Protein AF-A0A2T2W7T0-F1 (afdb_monomer)

So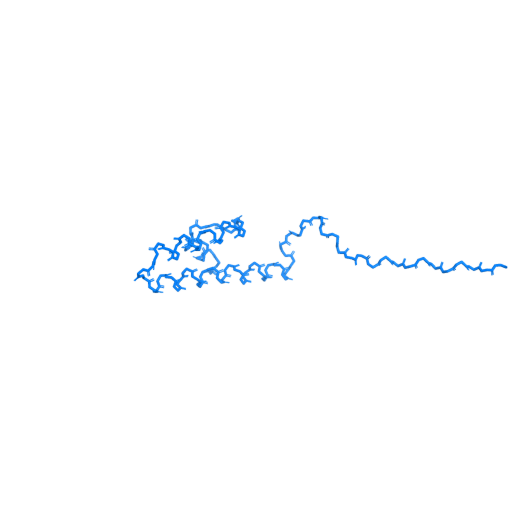lvent-accessible surface area (backbone atoms only — not comparable to full-atom values): 5177 Å² total; per-residue (Å²): 144,62,65,68,59,28,29,51,74,55,74,48,52,95,84,55,49,73,65,59,52,50,54,34,44,54,53,47,40,62,73,28,69,92,34,68,70,55,32,52,50,48,52,51,25,54,51,50,52,52,52,49,53,52,49,35,47,75,72,64,69,51,82,73,66,86,82,66,73,70,86,69,80,73,78,77,79,80,79,83,81,83,127

Mean predicted aligned error: 11.0 Å

Foldseek 3Di:
DPLQVLQVLLVHDLPDDPVSLVVSLVVQCVVCVVPVVSNVSSVVSSVVSVVVVVVCVVVVNPDDPPPPPDPPVPPDPDDDDDD

Nearest PDB structures (foldseek):
  4j7z-assembly3_C  TM=5.241E-01  e=1.809E-01  Thermus thermophilus HB8
  8bqs-assembly1_A2  TM=6.631E-01  e=1.445E+00  Tetrahymena thermophila SB210
  8gym-assembly1_j1  TM=5.402E-01  e=7.981E-01  Tetrahymena thermophila SB210
  8j9j-assembly1_E6  TM=6.633E-01  e=2.776E+00  Euglena gracilis

pLDDT: mean 82.25, std 15.9, range [45.06, 97.31]

Secondary structure (DSSP, 8-state):
--HHHHHHHTT--TT--HHHHHHHHHHHHHHTTT-HHHHHHHHHHHHHHHHHHHHHHHTT-S---TT-------PPPPPP---

Radius of gyration: 21.47 Å; Cα contacts (8 Å, |Δi|>4): 46; chains: 1; bounding box: 29×27×76 Å

Sequence (83 aa):
MSDQNSYELLGLTEASTFEEIQEARDRLVDQYAEEPKQQAAVEAAYDAILMERLRLRQEGKIKVPDRIRFAENVPEPPP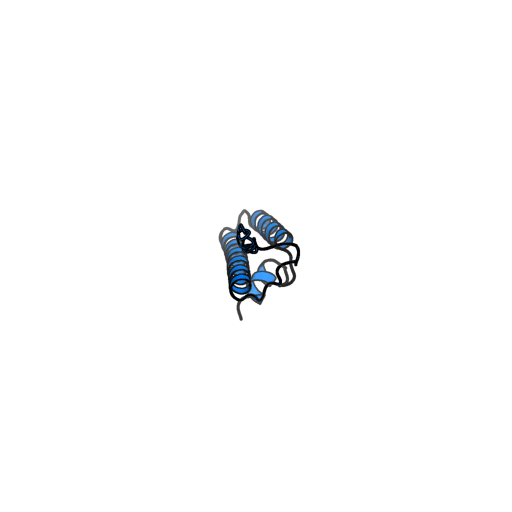PTKT

Structure (mmCIF, N/CA/C/O backbone):
data_AF-A0A2T2W7T0-F1
#
_entry.id   AF-A0A2T2W7T0-F1
#
loop_
_atom_site.group_PDB
_atom_site.id
_atom_site.type_symbol
_atom_site.label_atom_id
_atom_site.label_alt_id
_atom_site.label_comp_id
_atom_site.label_asym_id
_atom_site.label_entity_id
_atom_site.label_seq_id
_atom_site.pdbx_PDB_ins_code
_atom_site.Cartn_x
_atom_site.Cartn_y
_atom_site.Cartn_z
_atom_site.occupancy
_atom_site.B_iso_or_equiv
_atom_site.auth_seq_id
_atom_site.auth_comp_id
_atom_site.auth_asym_id
_atom_site.auth_atom_id
_atom_site.pdbx_PDB_model_num
ATOM 1 N N . MET A 1 1 ? 17.628 -0.969 5.405 1.00 45.06 1 MET A N 1
ATOM 2 C CA . MET A 1 1 ? 16.922 -2.026 6.162 1.00 45.06 1 MET A CA 1
ATOM 3 C C . MET A 1 1 ? 15.465 -1.612 6.364 1.00 45.06 1 MET A C 1
ATOM 5 O O . MET A 1 1 ? 14.994 -1.589 7.493 1.00 45.06 1 MET A O 1
ATOM 9 N N . SER A 1 2 ? 14.760 -1.234 5.296 1.00 52.88 2 SER A N 1
ATOM 10 C CA . SER A 1 2 ? 13.446 -0.583 5.448 1.00 52.88 2 SER A CA 1
ATOM 11 C C . SER A 1 2 ? 12.398 -1.087 4.456 1.00 52.88 2 SER A C 1
ATOM 13 O O . SER A 1 2 ? 11.209 -0.963 4.728 1.00 52.88 2 SER A O 1
ATOM 15 N N . ASP A 1 3 ? 12.831 -1.715 3.364 1.00 55.31 3 ASP A N 1
ATOM 16 C CA . ASP A 1 3 ? 11.942 -2.159 2.288 1.00 55.31 3 ASP A CA 1
ATOM 17 C C . ASP A 1 3 ? 11.240 -3.467 2.674 1.00 55.31 3 ASP A C 1
ATOM 19 O O . ASP A 1 3 ? 10.012 -3.538 2.701 1.00 55.31 3 ASP A O 1
ATOM 23 N N . GLN A 1 4 ? 12.020 -4.443 3.155 1.00 61.00 4 GLN A N 1
ATOM 24 C CA . GLN A 1 4 ? 11.527 -5.720 3.681 1.00 61.00 4 GLN A CA 1
ATOM 25 C C . GLN A 1 4 ? 10.416 -5.536 4.730 1.00 61.00 4 GLN A C 1
ATOM 27 O O . GLN A 1 4 ? 9.401 -6.220 4.681 1.00 61.00 4 GLN A O 1
ATOM 32 N N . ASN A 1 5 ? 10.569 -4.554 5.625 1.00 84.88 5 ASN A N 1
ATOM 33 C CA . ASN A 1 5 ? 9.615 -4.306 6.706 1.00 84.88 5 ASN A CA 1
ATOM 34 C C . ASN A 1 5 ? 8.241 -3.867 6.165 1.00 84.88 5 ASN A C 1
ATOM 36 O O . ASN A 1 5 ? 7.213 -4.249 6.706 1.00 84.88 5 ASN A O 1
ATOM 40 N N . SER A 1 6 ? 8.205 -3.117 5.059 1.00 91.50 6 SER A N 1
ATOM 41 C CA . SER A 1 6 ? 6.946 -2.630 4.478 1.00 91.50 6 SER A CA 1
ATOM 42 C C . SER A 1 6 ? 6.179 -3.746 3.765 1.00 91.50 6 SER A C 1
ATOM 44 O O . SER A 1 6 ? 4.971 -3.875 3.951 1.00 91.50 6 SER A O 1
ATOM 46 N N . TYR A 1 7 ? 6.873 -4.596 2.998 1.00 92.31 7 TYR A N 1
ATOM 47 C CA . TYR A 1 7 ? 6.243 -5.770 2.384 1.00 92.31 7 TYR A CA 1
ATOM 48 C C . TYR A 1 7 ? 5.784 -6.774 3.445 1.00 92.31 7 TYR A C 1
ATOM 50 O O . TYR A 1 7 ? 4.653 -7.245 3.381 1.00 92.31 7 TYR A O 1
ATOM 58 N N . GLU A 1 8 ? 6.611 -7.050 4.454 1.00 92.12 8 GLU A N 1
ATOM 59 C CA . GLU A 1 8 ? 6.263 -7.961 5.549 1.00 92.12 8 GLU A CA 1
ATOM 60 C C . GLU A 1 8 ? 5.056 -7.467 6.356 1.00 92.12 8 GLU A C 1
ATOM 62 O O . GLU A 1 8 ? 4.184 -8.273 6.682 1.00 92.12 8 GLU A O 1
ATOM 67 N N . LEU A 1 9 ? 4.942 -6.156 6.605 1.00 91.38 9 LEU A N 1
ATOM 68 C CA . LEU A 1 9 ? 3.774 -5.552 7.261 1.00 91.38 9 LEU A CA 1
ATOM 69 C C . LEU A 1 9 ? 2.468 -5.787 6.492 1.00 91.38 9 LEU A C 1
ATOM 71 O O . LEU A 1 9 ? 1.416 -5.926 7.112 1.00 91.38 9 LEU A O 1
ATOM 75 N N . LEU A 1 10 ? 2.529 -5.863 5.160 1.00 93.25 10 LEU A N 1
ATOM 76 C CA . LEU A 1 10 ? 1.374 -6.191 4.319 1.00 93.25 10 LEU A CA 1
ATOM 77 C C . LEU A 1 10 ? 1.211 -7.704 4.073 1.00 93.25 10 LEU A C 1
ATOM 79 O O . LEU A 1 10 ? 0.247 -8.122 3.427 1.00 93.25 10 LEU A O 1
ATOM 83 N N . GLY A 1 11 ? 2.128 -8.537 4.576 1.00 93.12 11 GLY A N 1
ATOM 84 C CA . GLY A 1 11 ? 2.161 -9.977 4.305 1.00 93.12 11 GLY A CA 1
ATOM 85 C C . GLY A 1 11 ? 2.546 -10.311 2.860 1.00 93.12 11 GLY A C 1
ATOM 86 O O . GLY A 1 11 ? 2.052 -11.285 2.294 1.00 93.12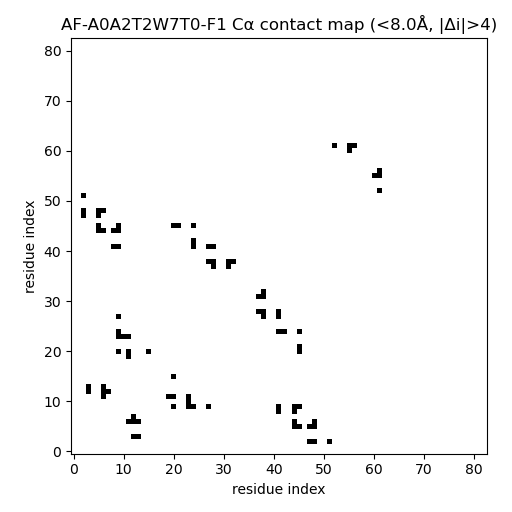 11 GLY A O 1
ATOM 87 N N . LEU A 1 12 ? 3.390 -9.480 2.253 1.00 94.19 12 LEU A N 1
ATOM 88 C CA . LEU A 1 12 ? 3.811 -9.541 0.857 1.00 94.19 12 LEU A CA 1
ATOM 89 C C . LEU A 1 12 ? 5.313 -9.799 0.735 1.00 94.19 12 LEU A C 1
ATOM 91 O O . LEU A 1 12 ? 6.059 -9.828 1.713 1.00 94.19 12 LEU A O 1
ATOM 95 N N . THR A 1 13 ? 5.767 -9.955 -0.505 1.00 91.38 13 THR A N 1
ATOM 96 C CA . THR A 1 13 ? 7.192 -10.027 -0.840 1.00 91.38 13 THR A CA 1
ATOM 97 C C . THR A 1 13 ? 7.531 -8.959 -1.873 1.00 91.38 13 THR A C 1
ATOM 99 O O . THR A 1 13 ? 6.648 -8.458 -2.567 1.00 91.38 13 THR A O 1
ATOM 102 N N . GLU A 1 14 ? 8.814 -8.648 -2.051 1.00 87.12 14 GLU A N 1
ATOM 103 C CA . GLU A 1 14 ? 9.260 -7.718 -3.102 1.00 87.12 14 GLU A CA 1
ATOM 104 C C . GLU A 1 14 ? 8.822 -8.154 -4.515 1.00 87.12 14 GLU A C 1
ATOM 106 O O . GLU A 1 14 ? 8.658 -7.318 -5.405 1.00 87.12 14 GLU A O 1
ATOM 111 N N . ALA A 1 15 ? 8.586 -9.457 -4.717 1.00 87.81 15 ALA A N 1
ATOM 112 C CA . ALA A 1 15 ? 8.112 -10.029 -5.975 1.00 87.81 15 ALA A CA 1
ATOM 113 C C . ALA A 1 15 ? 6.606 -9.829 -6.223 1.00 87.81 15 ALA A C 1
ATOM 115 O O . ALA A 1 15 ? 6.147 -10.089 -7.335 1.00 87.81 15 ALA A O 1
ATOM 116 N N . SER A 1 16 ? 5.846 -9.369 -5.224 1.00 92.00 16 SER A N 1
ATOM 117 C CA . SER A 1 16 ? 4.404 -9.176 -5.349 1.00 92.00 16 SER A CA 1
ATOM 118 C C . SER A 1 16 ? 4.065 -8.159 -6.440 1.00 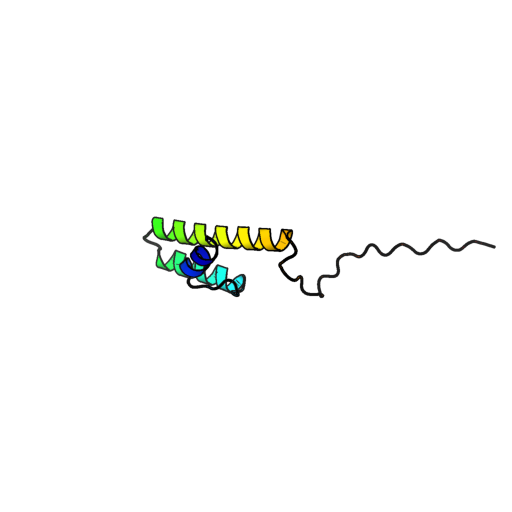92.00 16 SER A C 1
ATOM 120 O O . SER A 1 16 ? 4.749 -7.152 -6.653 1.00 92.00 16 SER A O 1
ATOM 122 N N . THR A 1 17 ? 2.998 -8.412 -7.174 1.00 91.06 17 THR A N 1
ATOM 123 C CA . THR A 1 17 ? 2.494 -7.508 -8.204 1.00 91.06 17 THR A CA 1
ATOM 124 C C . THR A 1 17 ? 1.852 -6.272 -7.580 1.00 91.06 17 THR A C 1
ATOM 126 O O . THR A 1 17 ? 1.594 -6.214 -6.381 1.00 91.06 17 THR A O 1
ATOM 129 N N . PHE A 1 18 ? 1.619 -5.243 -8.396 1.00 89.62 18 PHE A N 1
ATOM 130 C CA . PHE A 1 18 ? 0.929 -4.043 -7.920 1.00 89.62 18 PHE A CA 1
ATOM 131 C C . PHE A 1 18 ? -0.493 -4.353 -7.429 1.00 89.62 18 PHE A C 1
ATOM 133 O O . PHE A 1 18 ? -0.899 -3.837 -6.396 1.00 89.62 18 PHE A O 1
ATOM 140 N N . G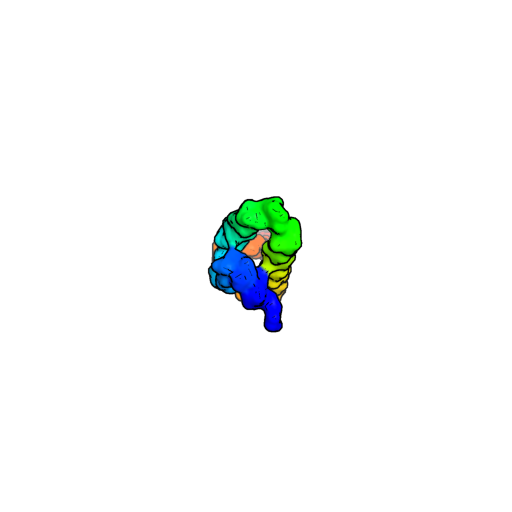LU A 1 19 ? -1.199 -5.240 -8.127 1.00 93.62 19 GLU A N 1
ATOM 141 C CA . GLU A 1 19 ? -2.555 -5.668 -7.774 1.00 93.62 19 GLU A CA 1
ATOM 142 C C . GLU A 1 19 ? -2.579 -6.387 -6.418 1.00 93.62 19 GLU A C 1
ATOM 144 O O . GLU A 1 19 ? -3.333 -5.995 -5.535 1.00 93.62 19 GLU A O 1
ATOM 149 N N . GLU A 1 20 ? -1.649 -7.322 -6.185 1.00 94.88 20 GLU A N 1
ATOM 150 C CA . GLU A 1 20 ? -1.504 -7.997 -4.883 1.00 94.88 20 GLU A CA 1
ATOM 151 C C . GLU A 1 20 ? -1.212 -7.016 -3.735 1.00 94.88 20 GLU A C 1
ATOM 153 O O . GLU A 1 20 ? -1.672 -7.216 -2.610 1.00 94.88 20 GLU A O 1
ATOM 158 N N . ILE A 1 21 ? -0.461 -5.940 -4.004 1.00 94.62 21 ILE A N 1
ATOM 159 C CA . ILE A 1 21 ? -0.179 -4.901 -3.006 1.00 94.62 21 ILE A CA 1
ATOM 160 C C . ILE A 1 21 ? -1.442 -4.105 -2.663 1.00 94.62 21 ILE A C 1
ATOM 162 O O . ILE A 1 21 ? -1.693 -3.847 -1.484 1.00 94.62 21 ILE A O 1
ATOM 166 N N . GLN A 1 22 ? -2.241 -3.732 -3.666 1.00 96.00 22 GLN A N 1
ATOM 167 C CA . GLN A 1 22 ? -3.503 -3.021 -3.449 1.00 96.00 22 GLN A CA 1
ATOM 168 C C . GLN A 1 22 ? -4.503 -3.883 -2.676 1.00 96.00 22 GLN A C 1
ATOM 170 O O . GLN A 1 22 ? -5.043 -3.434 -1.667 1.00 96.00 22 GLN A O 1
ATOM 175 N N . GLU A 1 23 ? -4.677 -5.143 -3.080 1.00 97.31 23 GLU A N 1
ATOM 176 C CA . GLU A 1 23 ? -5.579 -6.078 -2.404 1.00 97.31 23 GLU A CA 1
ATOM 177 C C . GLU A 1 23 ? -5.186 -6.310 -0.940 1.00 97.31 23 GLU A C 1
ATOM 179 O O . GLU A 1 23 ? -6.047 -6.359 -0.059 1.00 97.31 23 GLU A O 1
ATOM 184 N N . ALA A 1 24 ? -3.887 -6.442 -0.651 1.00 97.00 24 ALA A N 1
ATOM 185 C CA . ALA A 1 24 ? -3.413 -6.604 0.718 1.00 97.00 24 ALA A CA 1
ATOM 186 C C . ALA A 1 24 ? -3.695 -5.365 1.573 1.00 97.00 24 ALA A C 1
ATOM 188 O O . AL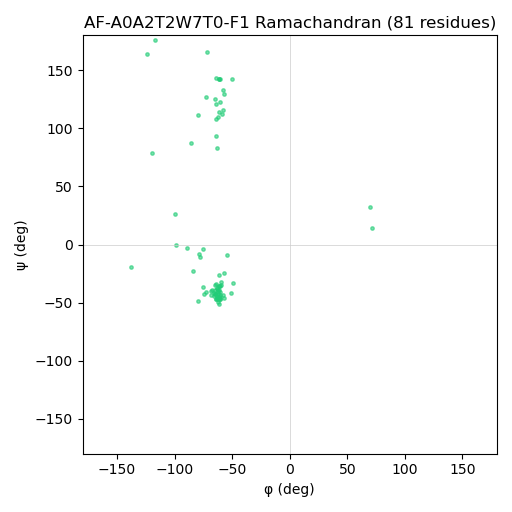A A 1 24 ? -4.138 -5.504 2.714 1.00 97.00 24 ALA A O 1
ATOM 189 N N . ARG A 1 25 ? -3.473 -4.168 1.020 1.00 96.62 25 ARG A N 1
ATOM 190 C CA . ARG A 1 25 ? -3.761 -2.898 1.691 1.00 96.62 25 ARG A CA 1
ATOM 191 C C . ARG A 1 25 ? -5.248 -2.767 2.000 1.00 96.62 25 ARG A C 1
ATOM 193 O O . ARG A 1 25 ? -5.588 -2.541 3.156 1.00 96.62 25 ARG A O 1
ATOM 200 N N . ASP A 1 26 ? -6.120 -2.977 1.018 1.00 96.94 26 ASP A N 1
ATOM 201 C CA . ASP A 1 26 ? -7.570 -2.849 1.206 1.00 96.94 26 ASP A CA 1
ATOM 202 C C . ASP A 1 26 ? -8.089 -3.860 2.242 1.00 96.94 26 ASP A C 1
ATOM 204 O O . ASP A 1 26 ? -8.775 -3.485 3.193 1.00 96.94 26 ASP A O 1
ATOM 208 N N . ARG A 1 27 ? -7.643 -5.122 2.157 1.00 97.00 27 ARG A N 1
ATOM 209 C CA . ARG A 1 27 ? -7.973 -6.163 3.144 1.00 97.00 27 ARG A CA 1
ATOM 210 C C . ARG A 1 27 ? -7.555 -5.784 4.567 1.00 97.00 27 ARG A C 1
ATOM 212 O O . ARG A 1 27 ? -8.302 -6.042 5.507 1.00 97.00 27 ARG A O 1
ATOM 219 N N . LEU A 1 28 ? -6.354 -5.232 4.745 1.00 95.94 28 LEU A N 1
ATOM 220 C CA . LEU A 1 28 ? -5.835 -4.873 6.069 1.00 95.94 28 LEU A CA 1
ATOM 221 C C . LEU A 1 28 ? -6.497 -3.605 6.618 1.00 95.94 28 LEU A C 1
ATOM 223 O O . LEU A 1 28 ? -6.778 -3.540 7.811 1.00 95.94 28 LEU A O 1
ATOM 227 N N . VAL A 1 29 ? -6.795 -2.617 5.771 1.00 94.94 29 VAL A N 1
ATOM 228 C CA . VAL A 1 29 ? -7.549 -1.421 6.180 1.00 94.94 29 VAL A CA 1
ATOM 229 C C . VAL A 1 29 ? -8.940 -1.806 6.685 1.00 94.94 29 VAL A C 1
ATOM 231 O O . VAL A 1 29 ? -9.343 -1.324 7.748 1.00 94.94 29 VAL A O 1
ATOM 234 N N . ASP A 1 30 ? -9.623 -2.715 5.985 1.00 95.88 30 ASP A N 1
ATOM 235 C CA . ASP A 1 30 ? -10.919 -3.255 6.406 1.00 95.88 30 ASP A CA 1
ATOM 236 C C . ASP A 1 30 ? -10.803 -4.061 7.707 1.00 95.88 30 ASP A C 1
ATOM 238 O O . ASP A 1 30 ? -11.617 -3.905 8.619 1.00 95.88 30 ASP A O 1
ATOM 242 N N . GLN A 1 31 ? -9.761 -4.892 7.837 1.00 95.81 31 GLN A N 1
ATOM 243 C CA . GLN A 1 31 ? -9.501 -5.668 9.052 1.00 95.81 31 GLN A CA 1
ATOM 244 C C . GLN A 1 31 ? -9.261 -4.774 10.278 1.00 95.81 31 GLN A C 1
ATOM 246 O O . GLN A 1 31 ? -9.672 -5.123 11.383 1.00 95.81 31 GLN A O 1
ATOM 251 N N . TYR A 1 32 ? -8.614 -3.625 10.087 1.00 95.62 32 TYR A N 1
ATOM 252 C CA . TYR A 1 32 ? -8.286 -2.671 11.143 1.00 95.62 32 TYR A CA 1
ATOM 253 C C . TYR A 1 32 ? -9.260 -1.487 11.218 1.00 95.62 32 TYR A C 1
ATOM 255 O O . TYR A 1 32 ? -8.881 -0.424 11.705 1.00 95.62 32 TYR A O 1
ATOM 263 N N . ALA A 1 33 ? -10.515 -1.651 10.779 1.00 92.06 33 ALA A N 1
ATOM 264 C CA . ALA A 1 33 ? -11.533 -0.590 10.764 1.00 92.06 33 ALA A CA 1
ATOM 265 C C . ALA A 1 33 ? -11.674 0.188 12.091 1.00 92.06 33 ALA A C 1
ATOM 267 O O . ALA A 1 33 ? -11.949 1.387 12.086 1.00 92.06 33 ALA A O 1
ATOM 268 N N . GLU A 1 34 ? -11.462 -0.480 13.227 1.00 95.69 34 GLU A N 1
ATOM 269 C CA . GLU A 1 34 ? -11.569 0.106 14.571 1.00 95.69 34 GLU A CA 1
ATOM 270 C C . GLU A 1 34 ? -10.208 0.519 15.171 1.00 95.69 34 GLU A C 1
ATOM 272 O O . GLU A 1 34 ? -10.138 1.063 16.274 1.00 95.69 34 GLU A O 1
ATOM 277 N N . GLU A 1 35 ? -9.112 0.298 14.443 1.00 96.25 35 GLU A N 1
ATOM 278 C CA . GLU A 1 35 ? -7.739 0.526 14.888 1.00 96.25 35 GLU A CA 1
ATOM 279 C C . GLU A 1 35 ? -7.024 1.556 13.992 1.00 96.25 35 GLU A C 1
ATOM 281 O O . GLU A 1 35 ? -6.166 1.205 13.177 1.00 96.25 35 GLU A O 1
ATOM 286 N N . PRO A 1 36 ? -7.282 2.867 14.170 1.00 93.06 36 PRO A N 1
ATOM 287 C CA . PRO A 1 36 ? -6.765 3.908 13.273 1.00 93.06 36 PRO A CA 1
ATOM 288 C C . PRO A 1 36 ? -5.232 3.969 13.225 1.00 93.06 36 PRO A C 1
ATOM 290 O O . PRO A 1 36 ? -4.647 4.379 12.225 1.00 93.06 36 PRO A O 1
ATOM 293 N N . LYS A 1 37 ? -4.552 3.540 14.298 1.00 94.31 37 LYS A N 1
ATOM 294 C CA . LYS A 1 37 ? -3.086 3.432 14.317 1.00 94.31 37 LYS A CA 1
ATOM 295 C C . LYS A 1 37 ? -2.575 2.334 13.385 1.00 94.31 37 LYS A C 1
ATOM 297 O O . LYS A 1 37 ? -1.549 2.535 12.744 1.00 94.31 37 LYS A O 1
ATOM 302 N N . GLN A 1 38 ? -3.274 1.203 13.319 1.00 93.75 38 GLN A N 1
ATOM 303 C CA . GLN A 1 38 ? -2.904 0.102 12.434 1.00 93.75 38 GLN A CA 1
ATOM 304 C C . GLN A 1 38 ? -3.214 0.453 10.982 1.00 93.75 38 GLN A C 1
ATOM 306 O O . GLN A 1 38 ? -2.367 0.246 10.122 1.00 93.75 38 GLN A O 1
ATOM 311 N N . GLN A 1 39 ? -4.356 1.094 10.715 1.00 95.50 39 GLN A N 1
ATOM 312 C CA . GLN A 1 39 ? -4.652 1.618 9.378 1.00 95.50 39 GLN A CA 1
ATOM 313 C C . GLN A 1 39 ? -3.569 2.586 8.895 1.00 95.50 39 GLN A C 1
ATOM 315 O O . GLN A 1 39 ? -3.062 2.439 7.789 1.00 95.50 39 GLN A O 1
ATOM 320 N N . ALA A 1 40 ? -3.138 3.524 9.744 1.00 94.25 40 ALA A N 1
ATOM 321 C CA . ALA A 1 40 ? -2.056 4.442 9.397 1.00 94.25 40 ALA A CA 1
ATOM 322 C C . ALA A 1 40 ? -0.731 3.715 9.099 1.00 94.25 40 ALA A C 1
ATOM 324 O O . ALA A 1 40 ? 0.008 4.139 8.213 1.00 94.25 40 ALA A O 1
ATOM 325 N N . ALA A 1 41 ? -0.427 2.623 9.809 1.00 94.50 41 ALA A N 1
ATOM 326 C CA . ALA A 1 41 ? 0.756 1.809 9.539 1.00 94.50 41 ALA A CA 1
ATOM 327 C C . ALA A 1 41 ? 0.655 1.063 8.197 1.00 94.50 41 ALA A C 1
ATOM 329 O O . ALA A 1 41 ? 1.634 1.021 7.454 1.00 94.50 41 ALA A O 1
ATOM 330 N N . VAL A 1 42 ? -0.524 0.530 7.866 1.00 95.50 42 VAL A N 1
ATOM 331 C CA . VAL A 1 42 ? -0.805 -0.133 6.582 1.00 95.50 42 VAL A CA 1
ATOM 332 C C . VAL A 1 42 ? -0.655 0.848 5.419 1.00 95.50 42 VAL A C 1
ATOM 334 O O . VAL A 1 42 ? 0.039 0.546 4.450 1.00 95.50 42 VAL A O 1
ATOM 337 N N . GLU A 1 43 ? -1.234 2.044 5.532 1.00 95.38 43 GLU A N 1
ATOM 338 C CA . GLU A 1 43 ? -1.118 3.088 4.505 1.00 95.38 43 GLU A CA 1
ATOM 339 C C . GLU A 1 43 ? 0.334 3.563 4.349 1.00 95.38 43 GLU A C 1
ATOM 341 O O . GLU A 1 43 ? 0.835 3.677 3.234 1.00 95.38 43 GLU A O 1
ATOM 346 N N . ALA A 1 44 ? 1.061 3.754 5.456 1.00 95.06 44 ALA A N 1
ATOM 347 C CA . ALA A 1 44 ? 2.473 4.132 5.409 1.00 95.06 44 ALA A CA 1
ATOM 348 C C . ALA A 1 44 ? 3.351 3.054 4.747 1.00 95.06 44 ALA A C 1
ATOM 350 O O . ALA A 1 44 ? 4.272 3.386 3.998 1.00 95.06 44 ALA A O 1
ATOM 351 N N . ALA A 1 45 ? 3.072 1.771 5.000 1.00 94.81 45 ALA A N 1
ATOM 352 C CA . ALA A 1 45 ? 3.765 0.660 4.349 1.00 94.81 45 ALA A CA 1
ATOM 353 C C . ALA A 1 45 ? 3.462 0.615 2.842 1.00 94.81 45 ALA A C 1
ATOM 355 O O . ALA A 1 45 ? 4.372 0.437 2.030 1.00 94.81 45 ALA A O 1
ATOM 356 N N . TYR A 1 46 ? 2.203 0.837 2.462 1.00 95.94 46 TYR A N 1
ATOM 357 C CA . TYR A 1 46 ? 1.782 0.928 1.066 1.00 95.94 46 TYR A CA 1
ATOM 358 C C . TYR A 1 46 ? 2.486 2.082 0.324 1.00 95.94 46 TYR A C 1
ATOM 360 O O . TYR A 1 46 ? 3.067 1.871 -0.745 1.00 95.94 46 TYR A O 1
ATOM 368 N N . ASP A 1 47 ? 2.530 3.275 0.922 1.00 95.31 47 ASP A N 1
ATOM 369 C CA . ASP A 1 47 ? 3.230 4.438 0.367 1.00 95.31 47 ASP A CA 1
ATOM 370 C C . ASP A 1 47 ? 4.741 4.198 0.230 1.00 95.31 47 ASP A C 1
ATOM 372 O O . ASP A 1 47 ? 5.342 4.562 -0.786 1.00 95.31 47 ASP A O 1
ATOM 376 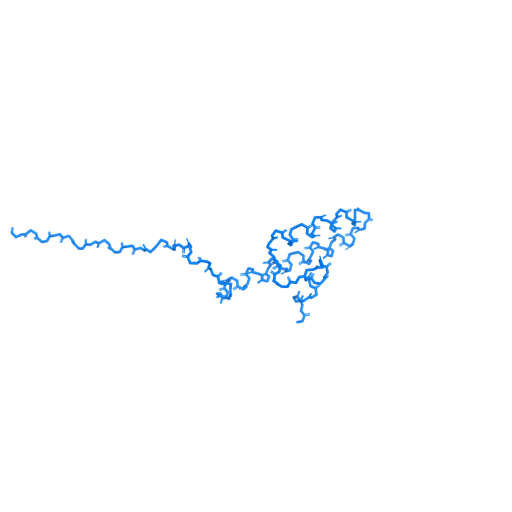N N . ALA A 1 48 ? 5.369 3.552 1.218 1.00 94.31 48 ALA A N 1
ATOM 377 C CA . ALA A 1 48 ? 6.790 3.216 1.167 1.00 94.31 48 ALA A CA 1
ATOM 378 C C . ALA A 1 48 ? 7.117 2.303 -0.029 1.00 94.31 48 ALA A C 1
ATOM 380 O O . ALA A 1 48 ? 8.047 2.592 -0.787 1.00 94.31 48 ALA A O 1
ATOM 381 N N . ILE A 1 49 ? 6.304 1.265 -0.254 1.00 92.88 49 ILE A N 1
ATOM 382 C CA . ILE A 1 49 ? 6.444 0.342 -1.391 1.00 92.88 49 ILE A CA 1
ATOM 383 C C . ILE A 1 49 ? 6.282 1.077 -2.729 1.00 92.88 49 ILE A C 1
ATOM 385 O O . ILE A 1 49 ? 7.047 0.850 -3.674 1.00 92.88 49 ILE A O 1
ATOM 389 N N . LEU A 1 50 ? 5.304 1.981 -2.831 1.00 91.38 50 LEU A N 1
ATOM 390 C CA . LEU A 1 50 ? 5.095 2.790 -4.032 1.00 91.38 50 LEU A CA 1
ATOM 391 C C . LEU A 1 50 ? 6.306 3.670 -4.349 1.00 91.38 50 LEU A C 1
ATOM 393 O O . LEU A 1 50 ? 6.770 3.706 -5.494 1.00 91.38 50 LEU A O 1
ATOM 397 N N . MET A 1 51 ? 6.829 4.363 -3.338 1.00 92.62 51 MET A N 1
ATOM 398 C CA . MET A 1 51 ? 7.985 5.245 -3.489 1.00 92.62 51 MET A CA 1
ATOM 399 C C . MET A 1 51 ? 9.246 4.466 -3.862 1.00 92.62 51 MET A C 1
ATOM 401 O O . MET A 1 51 ? 10.011 4.902 -4.726 1.00 92.62 51 MET A O 1
ATOM 405 N N . GLU A 1 52 ? 9.444 3.287 -3.278 1.00 90.44 52 GLU A N 1
ATOM 406 C CA . GLU A 1 52 ? 10.549 2.399 -3.625 1.00 90.44 52 GLU A CA 1
ATOM 407 C C . GLU A 1 52 ? 10.461 1.932 -5.084 1.00 90.44 52 GLU A C 1
ATOM 409 O O . GLU A 1 52 ? 11.422 2.072 -5.845 1.00 90.44 52 GLU A O 1
ATOM 414 N N . ARG A 1 53 ? 9.298 1.443 -5.528 1.00 88.50 53 ARG A N 1
ATOM 415 C CA . ARG A 1 53 ? 9.101 1.005 -6.921 1.00 88.50 53 ARG A CA 1
ATOM 416 C C . ARG A 1 53 ? 9.266 2.152 -7.908 1.00 88.50 53 ARG A C 1
ATOM 418 O O . ARG A 1 53 ? 9.858 1.972 -8.975 1.00 88.50 53 ARG A O 1
ATOM 425 N N . LEU A 1 54 ? 8.804 3.349 -7.554 1.00 88.62 54 LEU A N 1
ATOM 426 C CA . LEU A 1 54 ? 9.044 4.552 -8.343 1.00 88.62 54 LEU A CA 1
ATOM 427 C C . LEU A 1 54 ? 10.547 4.851 -8.455 1.00 88.62 54 LEU A C 1
ATOM 429 O O . LEU A 1 54 ? 11.038 5.097 -9.558 1.00 88.62 54 LEU A O 1
ATOM 433 N N . ARG A 1 55 ? 11.289 4.771 -7.347 1.00 88.88 55 ARG A N 1
ATOM 434 C CA . ARG A 1 55 ? 12.747 4.947 -7.318 1.00 88.88 55 ARG A CA 1
ATOM 435 C C . ARG A 1 55 ? 13.457 3.895 -8.175 1.00 88.88 55 ARG A C 1
ATOM 437 O O . ARG A 1 55 ? 14.279 4.260 -9.009 1.00 88.88 55 ARG A O 1
ATOM 444 N N . LEU A 1 56 ? 13.100 2.615 -8.059 1.00 87.19 56 LEU A N 1
ATOM 445 C CA . LEU A 1 56 ? 13.660 1.536 -8.886 1.00 87.19 56 LEU A CA 1
ATOM 446 C C . LEU A 1 56 ? 13.370 1.736 -10.382 1.00 87.19 56 LEU A C 1
ATOM 448 O O . LEU A 1 56 ? 14.222 1.430 -11.220 1.00 87.19 56 LEU A O 1
ATOM 452 N N . ARG A 1 57 ? 12.191 2.270 -10.734 1.00 86.25 57 ARG A N 1
ATOM 453 C CA . ARG A 1 57 ? 11.867 2.653 -12.117 1.00 86.25 57 ARG A CA 1
ATOM 454 C C . ARG A 1 57 ? 12.772 3.778 -12.606 1.00 86.25 57 ARG A C 1
ATOM 456 O O . ARG A 1 57 ? 13.298 3.681 -13.709 1.00 86.25 57 ARG A O 1
ATOM 463 N N . GLN A 1 58 ? 12.952 4.827 -11.806 1.00 86.56 58 GLN A N 1
ATOM 464 C CA . GLN A 1 58 ? 13.815 5.958 -12.161 1.00 86.56 58 GLN A CA 1
ATOM 465 C C . GLN A 1 58 ? 15.286 5.541 -12.295 1.00 86.56 58 GLN A C 1
ATOM 467 O O . GLN A 1 58 ? 15.986 6.041 -13.168 1.00 86.56 58 GLN A O 1
ATOM 472 N N . GLU A 1 59 ? 15.738 4.580 -11.488 1.00 89.25 59 GLU A N 1
ATOM 473 C CA . GLU A 1 59 ? 17.082 3.993 -11.574 1.00 89.25 59 GLU A CA 1
ATOM 474 C C . GLU A 1 59 ? 17.261 3.014 -12.748 1.00 89.25 59 GLU A C 1
ATOM 476 O O . GLU A 1 59 ? 18.354 2.484 -12.938 1.00 89.25 59 GLU A O 1
ATOM 481 N N . GLY A 1 60 ? 16.207 2.729 -13.523 1.00 83.62 60 GLY A N 1
ATOM 482 C CA . GLY A 1 60 ? 16.260 1.782 -14.641 1.00 83.62 60 GLY A CA 1
ATOM 483 C C . GLY A 1 60 ? 16.374 0.311 -14.220 1.00 83.62 60 GLY A C 1
ATOM 484 O O . GLY A 1 60 ? 16.695 -0.543 -15.043 1.00 83.62 60 GLY A O 1
ATOM 485 N N . LYS A 1 61 ? 16.118 -0.006 -12.944 1.00 78.56 61 LYS A N 1
ATOM 486 C CA . LYS A 1 61 ? 16.190 -1.370 -12.389 1.00 78.56 61 LYS A CA 1
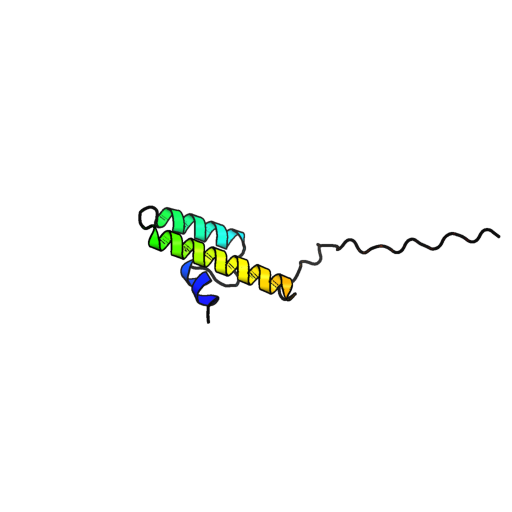ATOM 487 C C . LYS A 1 61 ? 14.913 -2.177 -12.615 1.00 78.56 61 LYS A C 1
ATOM 489 O O . LYS A 1 61 ? 14.957 -3.405 -12.615 1.00 78.56 61 LYS A O 1
ATOM 494 N N . ILE A 1 62 ? 13.781 -1.505 -12.832 1.00 68.75 62 ILE A N 1
ATOM 495 C CA . ILE A 1 62 ? 12.540 -2.169 -13.242 1.00 68.75 62 ILE A CA 1
ATOM 496 C C . ILE A 1 62 ? 12.620 -2.444 -14.741 1.00 68.75 62 ILE A C 1
ATOM 498 O O . ILE A 1 62 ? 12.581 -1.518 -15.551 1.00 68.75 62 ILE A O 1
ATOM 502 N N . LYS A 1 63 ? 12.721 -3.727 -15.107 1.00 62.28 63 LYS A N 1
ATOM 503 C CA . LYS A 1 63 ? 12.674 -4.158 -16.507 1.00 62.28 63 LYS A CA 1
ATOM 504 C C . LYS A 1 63 ? 11.359 -3.699 -17.130 1.00 62.28 63 LYS A C 1
ATOM 506 O O . LYS A 1 63 ? 10.282 -4.132 -16.723 1.00 62.28 63 LYS A O 1
ATOM 511 N N . VAL A 1 64 ? 11.455 -2.813 -18.114 1.00 58.31 64 VAL A N 1
ATOM 512 C CA . VAL A 1 64 ? 10.317 -2.433 -18.947 1.00 58.31 64 VAL A CA 1
ATOM 513 C C . VAL A 1 64 ? 10.027 -3.621 -19.867 1.00 58.31 64 VAL A C 1
ATOM 515 O O . VAL A 1 64 ? 10.954 -4.101 -20.516 1.00 58.31 64 VAL A O 1
ATOM 518 N N . PRO A 1 65 ? 8.791 -4.140 -19.933 1.00 59.81 65 PRO A N 1
ATOM 519 C CA . PRO A 1 65 ? 8.447 -5.131 -20.942 1.00 59.81 65 PRO A CA 1
ATOM 520 C C . PRO A 1 65 ? 8.701 -4.551 -22.342 1.00 59.81 65 PRO A C 1
ATOM 522 O O . PRO A 1 65 ? 8.224 -3.453 -22.636 1.00 59.81 65 PRO A O 1
ATOM 525 N N . ASP A 1 66 ? 9.372 -5.303 -23.221 1.00 55.56 66 ASP A N 1
ATOM 526 C CA . ASP A 1 66 ? 9.763 -4.894 -24.590 1.00 55.56 66 ASP A CA 1
ATOM 527 C C . ASP A 1 66 ? 8.597 -4.405 -25.483 1.00 55.56 66 ASP A C 1
ATOM 529 O O . ASP A 1 66 ? 8.804 -3.889 -26.580 1.00 55.56 66 ASP A O 1
ATOM 533 N N . ARG A 1 67 ? 7.338 -4.548 -25.041 1.00 55.62 67 ARG A N 1
ATOM 534 C CA . ARG A 1 67 ? 6.143 -4.068 -25.757 1.00 55.62 67 ARG A CA 1
ATOM 535 C C . ARG A 1 67 ? 5.884 -2.567 -25.621 1.00 55.62 67 ARG A C 1
ATOM 537 O O . ARG A 1 67 ? 5.015 -2.065 -26.334 1.00 55.62 67 ARG A O 1
ATOM 544 N N . ILE A 1 68 ? 6.611 -1.839 -24.772 1.00 52.34 68 ILE A N 1
ATOM 545 C CA . ILE A 1 68 ? 6.564 -0.372 -24.772 1.00 52.34 68 ILE A CA 1
ATOM 546 C C . ILE A 1 68 ? 7.569 0.126 -25.811 1.00 52.34 68 ILE A C 1
ATOM 548 O O . ILE A 1 68 ? 8.726 0.400 -25.503 1.00 52.34 68 ILE A O 1
ATOM 552 N N . ARG A 1 69 ? 7.122 0.239 -27.067 1.00 57.59 69 ARG A N 1
ATOM 553 C CA . ARG A 1 69 ? 7.839 1.052 -28.050 1.00 57.59 69 ARG A CA 1
ATOM 554 C C . ARG A 1 69 ? 7.786 2.490 -27.552 1.00 57.59 69 ARG A C 1
ATOM 556 O O . ARG A 1 69 ? 6.728 3.117 -27.584 1.00 57.59 69 ARG A O 1
ATOM 563 N N . PHE A 1 70 ? 8.917 3.007 -27.081 1.00 57.41 70 PHE A N 1
ATOM 564 C CA . PHE A 1 70 ? 9.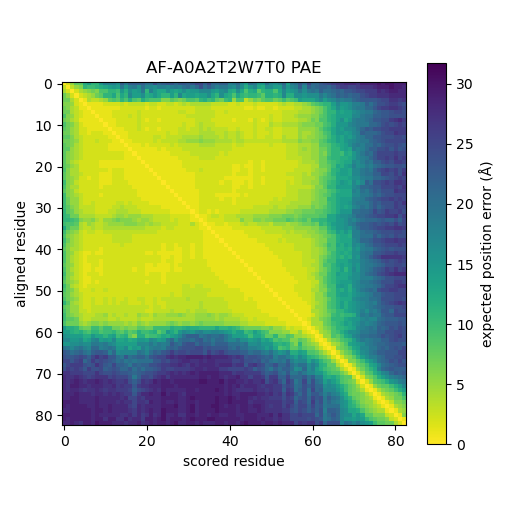129 4.448 -27.083 1.00 57.41 70 PHE A CA 1
ATOM 565 C C . PHE A 1 70 ? 8.816 4.941 -28.500 1.00 57.41 70 PHE A C 1
ATOM 567 O O . PHE A 1 70 ? 9.088 4.221 -29.464 1.00 57.41 70 PHE A O 1
ATOM 574 N N . ALA A 1 71 ? 8.195 6.114 -28.634 1.00 59.62 71 ALA A N 1
ATOM 575 C CA . ALA A 1 71 ? 8.085 6.776 -29.927 1.00 59.62 71 ALA A CA 1
ATOM 576 C C . ALA A 1 71 ? 9.511 7.098 -30.388 1.00 59.62 71 ALA A C 1
ATOM 578 O O . ALA A 1 71 ? 10.050 8.165 -30.107 1.00 59.62 71 ALA A O 1
ATOM 579 N N . GLU A 1 72 ? 10.164 6.111 -30.991 1.00 56.94 72 GLU A N 1
ATOM 580 C CA . GLU A 1 72 ? 11.432 6.259 -31.665 1.00 56.94 72 GLU A CA 1
ATOM 581 C C . GLU A 1 72 ? 11.158 7.301 -32.741 1.00 56.94 72 GLU A C 1
ATOM 583 O O . GLU A 1 72 ? 10.301 7.108 -33.606 1.00 56.94 72 GLU A O 1
ATOM 588 N N . ASN A 1 73 ? 11.761 8.475 -32.577 1.00 60.12 73 ASN A N 1
ATOM 589 C CA . ASN A 1 73 ? 11.614 9.580 -33.504 1.00 60.12 73 ASN A CA 1
ATOM 590 C C . ASN A 1 73 ? 12.230 9.097 -34.818 1.00 60.12 73 ASN A C 1
ATOM 592 O O . ASN A 1 73 ? 13.450 9.114 -34.962 1.00 60.12 73 ASN A O 1
ATOM 596 N N . VAL A 1 74 ? 11.409 8.537 -35.710 1.00 61.25 74 VAL A N 1
ATOM 597 C CA . VAL A 1 74 ? 11.864 8.040 -37.007 1.00 61.25 74 VAL A CA 1
ATOM 598 C C . VAL A 1 74 ? 12.422 9.258 -37.741 1.00 61.25 74 VAL A C 1
ATOM 600 O O . VAL A 1 74 ? 11.645 10.174 -38.017 1.00 61.25 74 VAL A O 1
ATOM 603 N N . PRO A 1 75 ? 13.738 9.336 -38.022 1.00 60.19 75 PRO A N 1
ATOM 604 C CA . PRO A 1 75 ? 14.264 10.448 -38.794 1.00 60.19 75 PRO A CA 1
ATOM 605 C C . PRO A 1 75 ? 13.592 10.425 -40.167 1.00 60.19 75 PRO A C 1
ATOM 607 O O . PRO A 1 75 ? 13.620 9.413 -40.870 1.00 60.19 75 PRO A O 1
ATOM 610 N N . GLU A 1 76 ? 12.937 11.531 -40.513 1.00 60.34 76 GLU A N 1
ATOM 611 C CA . GLU A 1 76 ? 12.278 11.710 -41.801 1.00 60.34 76 GLU A CA 1
ATOM 612 C C . GLU A 1 76 ? 13.320 11.511 -42.923 1.00 60.34 76 GLU A C 1
ATOM 614 O O . GLU A 1 76 ? 14.424 12.064 -42.834 1.00 60.34 76 GLU A O 1
ATOM 619 N N . PRO A 1 77 ? 13.043 10.678 -43.945 1.00 68.81 77 PRO A N 1
ATOM 620 C CA . PRO A 1 77 ? 14.007 10.428 -45.009 1.00 68.81 77 PRO A CA 1
ATOM 621 C C . PRO A 1 77 ? 14.322 11.734 -45.760 1.00 68.81 77 PRO A C 1
ATOM 623 O O . PRO A 1 77 ? 13.423 12.553 -45.967 1.00 68.81 77 PRO A O 1
ATOM 626 N N . PRO A 1 78 ? 15.583 11.948 -46.183 1.00 68.44 78 PRO A N 1
ATOM 627 C CA . PRO A 1 78 ? 15.980 13.188 -46.837 1.00 68.44 78 PRO A CA 1
ATOM 628 C C . PRO A 1 78 ? 15.181 13.401 -48.134 1.00 68.44 78 PRO A C 1
ATOM 630 O O . PRO A 1 78 ? 14.908 12.434 -48.854 1.00 68.44 78 PRO A O 1
ATOM 633 N N . PRO A 1 79 ? 14.804 14.654 -48.453 1.00 71.56 79 PRO A N 1
ATOM 634 C CA . PRO A 1 79 ? 13.970 14.940 -49.610 1.00 71.56 79 PRO A CA 1
ATOM 635 C C . PRO A 1 79 ? 14.694 14.564 -50.912 1.00 71.56 79 PRO A C 1
ATOM 637 O O . PRO A 1 79 ? 15.908 14.763 -51.021 1.00 71.56 79 PRO A O 1
ATOM 640 N N . PRO A 1 80 ? 13.970 14.043 -51.920 1.00 69.31 80 PRO A N 1
ATOM 641 C CA . PRO A 1 80 ? 14.577 13.641 -53.178 1.00 69.31 80 PRO A CA 1
ATOM 642 C C . PRO A 1 80 ? 15.139 14.863 -53.911 1.00 69.31 80 PRO A C 1
ATOM 644 O O . PRO A 1 80 ? 14.431 15.836 -54.184 1.00 69.31 80 PRO A O 1
ATOM 647 N N . THR A 1 81 ? 16.422 14.793 -54.258 1.00 62.47 81 THR A N 1
ATOM 648 C CA . THR A 1 81 ? 17.095 15.744 -55.139 1.00 62.47 81 THR A CA 1
ATOM 649 C C . THR A 1 81 ? 16.450 15.692 -56.521 1.00 62.47 81 THR A C 1
ATOM 651 O O . THR A 1 81 ? 16.594 14.716 -57.257 1.00 62.47 81 THR A O 1
ATOM 654 N N . LYS A 1 82 ? 15.722 16.753 -56.886 1.00 56.75 82 LYS A N 1
ATOM 655 C CA . LYS A 1 82 ? 15.278 16.956 -58.268 1.00 56.75 82 LYS A CA 1
ATOM 656 C C . LYS A 1 82 ? 16.510 17.143 -59.156 1.00 56.75 82 LYS A C 1
ATOM 658 O O . LYS A 1 82 ? 17.312 18.038 -58.896 1.00 56.75 82 LYS A O 1
ATOM 663 N N . THR A 1 83 ? 16.651 16.260 -60.141 1.00 54.69 83 THR A N 1
ATOM 664 C CA . THR A 1 83 ? 17.618 16.359 -61.245 1.00 54.69 83 THR A CA 1
ATOM 665 C C . THR A 1 83 ? 17.075 17.275 -62.332 1.00 54.69 83 THR A C 1
ATOM 667 O O . THR A 1 83 ? 15.830 17.308 -62.489 1.00 54.69 83 THR A O 1
#